Protein AF-A0A5P9PJ64-F1 (afdb_monomer_lite)

Sequence (117 aa):
MRTVADPYREWDVAYMLGSLSPAERREYELHLSGCEGCASEVTALAGLPGIMSAVPREQAAGLLAEDHPVQPAMPPASRVSGRRGWTVTALAGAAILVAMVLRRRGRAVRRQAAGTK

Foldseek 3Di:
DDDPDDPLQVCLVCLVVVVDDPVVNVVSVVVCVPDPPSVVSNVVCVCPVVVVVVDDPVNVVVVVPDPDPPDPPPDDPPPPPPPDDPDDDDDDPPPVVVVVVVVVVVVVVVVVVVPDD

Secondary structure (DSSP, 8-state):
--PPPPGGGG-HHHHHTT-S-HHHHHHHHHHHTT-HHHHHHHHHHTTHHHHHTTS-HHHHHHHHHS-------------------S-S--S--HHHHHHHHHHHHHHHHHHHTTS--

Radius of gyration: 22.14 Å; chains: 1; bounding box: 40×46×63 Å

pLDDT: mean 76.0, std 19.4, range [35.78, 98.5]

Structure (mmCIF, N/CA/C/O backbone):
data_AF-A0A5P9PJ64-F1
#
_entry.id   AF-A0A5P9PJ64-F1
#
loop_
_atom_site.group_PDB
_atom_site.id
_atom_site.type_symbol
_atom_site.label_atom_id
_atom_site.label_alt_id
_atom_site.label_comp_id
_atom_site.label_asym_id
_atom_site.label_entity_id
_atom_site.label_seq_id
_atom_site.pdbx_PDB_ins_code
_atom_site.Cartn_x
_atom_site.Cartn_y
_atom_site.Cartn_z
_atom_site.occupancy
_atom_site.B_iso_or_equiv
_atom_site.auth_seq_id
_atom_site.auth_comp_id
_atom_site.auth_asym_id
_atom_site.auth_atom_id
_atom_site.pdbx_PDB_model_num
ATOM 1 N N . MET A 1 1 ? 27.019 -12.786 -8.154 1.00 35.78 1 MET A N 1
ATOM 2 C CA . MET A 1 1 ? 26.047 -11.913 -8.848 1.00 35.78 1 MET A CA 1
ATOM 3 C C . MET A 1 1 ? 24.983 -11.511 -7.834 1.00 35.78 1 MET A C 1
ATOM 5 O O . MET A 1 1 ? 24.171 -12.353 -7.481 1.00 35.78 1 MET A O 1
ATOM 9 N N . ARG A 1 2 ? 25.035 -10.295 -7.270 1.00 43.84 2 ARG A N 1
ATOM 10 C CA . ARG A 1 2 ? 23.907 -9.776 -6.477 1.00 43.84 2 ARG A CA 1
ATOM 11 C C . ARG A 1 2 ? 22.842 -9.333 -7.472 1.00 43.84 2 ARG A C 1
ATOM 13 O O . ARG A 1 2 ? 23.088 -8.414 -8.245 1.00 43.84 2 ARG A O 1
ATOM 20 N N . THR A 1 3 ? 21.702 -10.006 -7.492 1.00 53.72 3 THR A N 1
ATOM 21 C CA . THR A 1 3 ? 20.492 -9.446 -8.093 1.00 53.72 3 THR A CA 1
ATOM 22 C C . THR A 1 3 ? 20.103 -8.233 -7.254 1.00 53.72 3 THR A C 1
ATOM 24 O O . THR A 1 3 ? 19.915 -8.374 -6.047 1.00 53.72 3 THR A O 1
ATOM 27 N N . VAL A 1 4 ? 20.063 -7.043 -7.858 1.00 73.56 4 VAL A N 1
ATOM 28 C CA . VAL A 1 4 ? 19.559 -5.835 -7.189 1.00 73.56 4 VAL A CA 1
ATOM 29 C C . VAL A 1 4 ? 18.100 -6.106 -6.835 1.00 73.56 4 VAL A C 1
ATOM 31 O O . VAL A 1 4 ? 17.300 -6.397 -7.723 1.00 73.56 4 VAL A O 1
ATOM 34 N N . ALA A 1 5 ? 17.790 -6.119 -5.539 1.00 83.12 5 ALA A N 1
ATOM 35 C CA . ALA A 1 5 ? 16.421 -6.249 -5.072 1.00 83.12 5 ALA A CA 1
ATOM 36 C C . ALA A 1 5 ? 15.641 -4.993 -5.472 1.00 83.12 5 ALA A C 1
ATOM 38 O O . ALA A 1 5 ? 16.174 -3.886 -5.425 1.00 83.12 5 ALA A O 1
ATOM 39 N N . ASP A 1 6 ? 14.399 -5.187 -5.895 1.00 90.00 6 ASP A N 1
ATOM 40 C CA . ASP A 1 6 ? 13.477 -4.101 -6.193 1.00 90.00 6 ASP A CA 1
ATOM 41 C C . ASP A 1 6 ? 13.058 -3.415 -4.876 1.00 90.00 6 ASP A C 1
ATOM 43 O O . ASP A 1 6 ? 12.454 -4.090 -4.032 1.00 90.00 6 ASP A O 1
ATOM 47 N N . PRO A 1 7 ? 13.387 -2.124 -4.665 1.00 91.81 7 PRO A N 1
ATOM 48 C CA . PRO A 1 7 ? 13.100 -1.430 -3.409 1.00 91.81 7 PRO A CA 1
ATOM 49 C C . PRO A 1 7 ? 11.597 -1.313 -3.134 1.00 91.81 7 PRO A C 1
ATOM 51 O O . PRO A 1 7 ? 11.192 -1.215 -1.985 1.00 91.81 7 PRO A O 1
ATOM 54 N N . TYR A 1 8 ? 10.736 -1.398 -4.150 1.00 96.25 8 TYR A N 1
ATOM 55 C CA . TYR A 1 8 ? 9.289 -1.282 -3.961 1.00 96.25 8 TYR A CA 1
ATOM 56 C C . TYR A 1 8 ? 8.664 -2.506 -3.267 1.00 96.25 8 TYR A C 1
ATOM 58 O O . TYR A 1 8 ? 7.511 -2.449 -2.835 1.00 96.25 8 TYR A O 1
ATOM 66 N N . ARG A 1 9 ? 9.398 -3.620 -3.114 1.00 94.38 9 ARG A N 1
ATOM 67 C CA . ARG A 1 9 ? 8.866 -4.831 -2.457 1.00 94.38 9 ARG A CA 1
ATOM 68 C C . ARG A 1 9 ? 8.563 -4.652 -0.971 1.00 94.38 9 ARG A C 1
ATOM 70 O O . ARG A 1 9 ? 7.819 -5.456 -0.435 1.00 94.38 9 ARG A O 1
ATOM 77 N N . GLU A 1 10 ? 9.130 -3.643 -0.318 1.00 94.12 10 GLU A N 1
ATOM 78 C CA . GLU A 1 10 ? 8.906 -3.369 1.111 1.00 94.12 10 GLU A CA 1
ATOM 79 C C . GLU A 1 10 ? 7.811 -2.316 1.367 1.00 94.12 10 GLU A C 1
ATOM 81 O O . GLU A 1 10 ? 7.559 -1.943 2.510 1.00 94.12 10 GLU A O 1
ATOM 86 N N . TRP A 1 11 ? 7.157 -1.817 0.309 1.00 97.75 11 TRP A N 1
ATOM 87 C CA . TRP A 1 11 ? 6.174 -0.727 0.395 1.00 97.75 11 TRP A CA 1
ATOM 88 C C . TRP A 1 11 ? 4.716 -1.206 0.440 1.00 97.75 11 TRP A C 1
ATOM 90 O O . TRP A 1 11 ? 3.817 -0.399 0.664 1.00 97.75 11 TRP A O 1
ATOM 100 N N . ASP A 1 12 ? 4.459 -2.495 0.238 1.00 96.31 12 ASP A N 1
ATOM 101 C CA . ASP A 1 12 ? 3.123 -3.093 0.115 1.00 96.31 12 ASP A CA 1
ATOM 102 C C . ASP A 1 12 ? 2.231 -2.861 1.347 1.00 96.31 12 ASP A C 1
ATOM 104 O O . ASP A 1 12 ? 1.091 -2.399 1.222 1.00 96.31 12 ASP A O 1
ATOM 108 N N . VAL A 1 13 ? 2.764 -3.099 2.546 1.00 95.94 13 VAL A N 1
ATOM 109 C CA . VAL A 1 13 ? 2.054 -2.886 3.814 1.00 95.94 13 VAL A CA 1
ATOM 110 C C . VAL A 1 13 ? 1.846 -1.394 4.077 1.00 95.94 13 VAL A C 1
ATOM 112 O O . VAL A 1 13 ? 0.748 -0.987 4.454 1.00 95.94 13 VAL A O 1
ATOM 115 N N . ALA A 1 14 ? 2.865 -0.563 3.836 1.00 96.69 14 ALA A N 1
ATOM 116 C CA . ALA A 1 14 ? 2.766 0.886 4.017 1.00 96.69 14 ALA A CA 1
ATOM 117 C C . ALA A 1 14 ? 1.739 1.508 3.057 1.00 96.69 14 ALA A C 1
ATOM 119 O O . ALA A 1 14 ? 0.985 2.405 3.442 1.00 96.69 14 ALA A O 1
ATOM 120 N N . TYR A 1 15 ? 1.666 1.012 1.820 1.00 96.56 15 TYR A N 1
ATOM 121 C CA . TYR A 1 15 ? 0.650 1.402 0.848 1.00 96.56 15 TYR A CA 1
ATOM 122 C C . TYR A 1 15 ? -0.757 1.035 1.336 1.00 96.56 15 TYR A C 1
ATOM 124 O O . TYR A 1 15 ? -1.634 1.902 1.374 1.00 96.56 15 TYR A O 1
ATOM 132 N N . MET A 1 16 ? -0.947 -0.213 1.776 1.00 94.81 16 MET A N 1
ATOM 133 C CA . MET A 1 16 ? -2.230 -0.746 2.252 1.00 94.81 16 MET A CA 1
ATOM 134 C C . MET A 1 16 ? -2.755 -0.070 3.518 1.00 94.81 16 MET A C 1
ATOM 136 O O . MET A 1 16 ? -3.941 0.241 3.609 1.00 94.81 16 MET A O 1
ATOM 140 N N . LEU A 1 17 ? -1.879 0.185 4.489 1.00 93.12 17 LEU A N 1
ATOM 141 C CA . LEU A 1 17 ? -2.233 0.869 5.737 1.00 93.12 17 LEU A CA 1
ATOM 142 C C . LEU A 1 17 ? -2.272 2.394 5.586 1.00 93.12 17 LEU A C 1
ATOM 144 O O . LEU A 1 17 ? -2.555 3.116 6.540 1.00 93.12 17 LEU A O 1
ATOM 148 N N . GLY A 1 18 ? -2.001 2.897 4.382 1.00 94.94 18 GLY A N 1
ATOM 149 C CA . GLY A 1 18 ? -2.088 4.310 4.067 1.00 94.94 18 GLY A CA 1
ATOM 150 C C . GLY A 1 18 ? -0.942 5.165 4.614 1.00 94.94 18 GLY A C 1
ATOM 151 O O . GLY A 1 18 ? -1.061 6.387 4.588 1.00 94.94 18 GLY A O 1
ATOM 152 N N . SER A 1 19 ? 0.148 4.547 5.069 1.00 96.50 19 SER A N 1
ATOM 153 C CA . SER A 1 19 ? 1.298 5.192 5.716 1.00 96.50 19 SER A CA 1
ATOM 154 C C . SER A 1 19 ? 2.261 5.889 4.749 1.00 96.50 19 SER A C 1
ATOM 156 O O . SER A 1 19 ? 3.090 6.675 5.195 1.00 96.50 19 SER A O 1
ATOM 158 N N . LEU A 1 20 ? 2.156 5.631 3.440 1.00 98.06 20 LEU A N 1
ATOM 159 C CA . LEU A 1 20 ? 2.931 6.353 2.426 1.00 98.06 20 LEU A CA 1
ATOM 160 C C . LEU A 1 20 ? 2.474 7.812 2.295 1.00 98.06 20 LEU A C 1
ATOM 162 O O . LEU A 1 20 ? 1.270 8.111 2.282 1.00 98.06 20 LEU A O 1
ATOM 166 N N . SER A 1 21 ? 3.433 8.714 2.087 1.00 98.31 21 SER A N 1
ATOM 167 C CA . SER A 1 21 ? 3.147 10.091 1.686 1.00 98.31 21 SER A CA 1
ATOM 168 C C . SER A 1 21 ? 2.432 10.141 0.323 1.00 98.31 21 SER A C 1
ATOM 170 O O . SER A 1 21 ? 2.480 9.192 -0.466 1.00 98.31 21 SER A O 1
ATOM 172 N N . PRO A 1 22 ? 1.778 11.262 -0.033 1.00 98.31 22 PRO A N 1
ATOM 173 C CA . PRO A 1 22 ? 1.118 11.390 -1.334 1.00 98.31 22 PRO A CA 1
ATOM 174 C C . PRO A 1 22 ? 2.060 11.286 -2.543 1.00 98.31 22 PRO A C 1
ATOM 176 O O . PRO A 1 22 ? 1.592 11.014 -3.648 1.00 98.31 22 PRO A O 1
ATOM 179 N N . ALA A 1 23 ? 3.354 11.570 -2.369 1.00 98.19 23 ALA A N 1
ATOM 180 C CA . ALA A 1 23 ? 4.353 11.421 -3.425 1.00 98.19 23 ALA A CA 1
ATOM 181 C C . ALA A 1 23 ? 4.754 9.948 -3.580 1.00 98.19 23 ALA A C 1
ATOM 183 O O . ALA A 1 23 ? 4.622 9.402 -4.673 1.00 98.19 23 ALA A O 1
ATOM 184 N N . GLU A 1 24 ? 5.110 9.291 -2.472 1.00 98.19 24 GLU A N 1
ATOM 185 C CA . GLU A 1 24 ? 5.458 7.863 -2.443 1.00 98.19 24 GLU A CA 1
ATOM 186 C C . GLU A 1 24 ? 4.301 6.989 -2.935 1.00 98.19 24 GLU A C 1
ATOM 188 O O . GLU A 1 24 ? 4.509 6.062 -3.710 1.00 98.19 24 GLU A O 1
ATOM 193 N N . ARG A 1 25 ? 3.051 7.310 -2.570 1.00 98.31 25 ARG A N 1
ATOM 194 C CA . ARG A 1 25 ? 1.879 6.576 -3.069 1.00 98.31 25 ARG A CA 1
ATOM 195 C C . ARG A 1 25 ? 1.792 6.614 -4.598 1.00 98.31 25 ARG A C 1
ATOM 197 O O . ARG A 1 25 ? 1.604 5.573 -5.216 1.00 98.31 25 ARG A O 1
ATOM 204 N N . ARG A 1 26 ? 1.948 7.795 -5.207 1.00 98.50 26 ARG A N 1
ATOM 205 C CA . ARG A 1 26 ? 1.908 7.946 -6.673 1.00 98.50 26 ARG A CA 1
ATOM 206 C C . ARG A 1 26 ? 3.053 7.203 -7.345 1.00 98.50 26 ARG A C 1
ATOM 208 O O . ARG A 1 26 ? 2.853 6.567 -8.375 1.00 98.50 26 ARG A O 1
ATOM 215 N N . GLU A 1 27 ? 4.243 7.288 -6.764 1.00 98.31 27 GLU A N 1
ATOM 216 C CA . GLU A 1 27 ? 5.415 6.557 -7.236 1.00 98.31 27 GLU A CA 1
ATOM 217 C C . GLU A 1 27 ? 5.177 5.042 -7.206 1.00 98.31 27 GLU A C 1
ATOM 219 O O . GLU A 1 27 ? 5.408 4.348 -8.198 1.00 98.31 27 GLU A O 1
ATOM 224 N N . TYR A 1 28 ? 4.625 4.537 -6.105 1.00 98.31 28 TYR A N 1
ATOM 225 C CA . TYR A 1 28 ? 4.311 3.125 -5.958 1.00 98.31 28 TYR A CA 1
ATOM 226 C C . TYR A 1 28 ? 3.218 2.668 -6.927 1.00 98.31 28 TYR A C 1
ATOM 228 O O . TYR A 1 28 ? 3.356 1.630 -7.562 1.00 98.31 28 TYR A O 1
ATOM 236 N N . GLU A 1 29 ? 2.162 3.458 -7.127 1.00 98.31 29 GLU A N 1
ATOM 237 C CA . GLU A 1 29 ? 1.099 3.159 -8.099 1.00 98.31 29 GLU A CA 1
ATOM 238 C C . GLU A 1 29 ? 1.629 3.087 -9.540 1.00 98.31 29 GLU A C 1
ATOM 240 O O . GLU A 1 29 ? 1.242 2.197 -10.307 1.00 98.31 29 GLU A O 1
ATOM 245 N N . LEU A 1 30 ? 2.568 3.968 -9.902 1.00 98.31 30 LEU A N 1
ATOM 246 C CA . LEU A 1 30 ? 3.276 3.887 -11.181 1.00 98.31 30 LEU A CA 1
ATOM 247 C C . LEU A 1 30 ? 4.058 2.574 -11.295 1.00 98.31 30 LEU A C 1
ATOM 249 O O . LEU A 1 30 ? 3.988 1.914 -12.335 1.00 98.31 30 LEU A O 1
ATOM 253 N N . HIS A 1 31 ? 4.746 2.155 -10.231 1.00 97.88 31 HIS A N 1
ATOM 254 C CA . HIS A 1 31 ? 5.447 0.875 -10.194 1.00 97.88 31 HIS A CA 1
ATOM 255 C C . HIS A 1 31 ? 4.488 -0.328 -10.313 1.00 97.88 31 HIS A C 1
ATOM 257 O O . HIS A 1 31 ? 4.717 -1.221 -11.137 1.00 97.88 31 HIS A O 1
ATOM 263 N N . LEU A 1 32 ? 3.376 -0.333 -9.568 1.00 97.69 32 LEU A N 1
ATOM 264 C CA . LEU A 1 32 ? 2.354 -1.389 -9.600 1.00 97.69 32 LEU A CA 1
ATOM 265 C C . LEU A 1 32 ? 1.768 -1.590 -11.004 1.00 97.69 32 LEU A C 1
ATOM 267 O O . LEU A 1 32 ? 1.487 -2.722 -11.399 1.00 97.69 32 LEU A O 1
ATOM 271 N N . SER A 1 33 ? 1.656 -0.522 -11.801 1.00 97.62 33 SER A N 1
ATOM 272 C CA . SER A 1 33 ? 1.199 -0.615 -13.197 1.00 97.62 33 SER A CA 1
ATOM 273 C C . SER A 1 33 ? 2.134 -1.440 -14.104 1.00 97.62 33 SER A C 1
ATOM 275 O O . SER A 1 33 ? 1.708 -1.947 -15.148 1.00 97.62 33 SER A O 1
ATOM 277 N N . GLY A 1 34 ? 3.407 -1.583 -13.715 1.00 94.56 34 GLY A N 1
ATOM 278 C CA . GLY A 1 34 ? 4.452 -2.277 -14.470 1.00 94.56 34 GLY A CA 1
ATOM 279 C C . GLY A 1 34 ? 4.951 -3.584 -13.845 1.00 94.56 34 GLY A C 1
ATOM 280 O O . GLY A 1 34 ? 5.595 -4.367 -14.551 1.00 94.56 34 GLY A O 1
ATOM 281 N N . CYS A 1 35 ? 4.652 -3.845 -12.569 1.00 97.00 35 CYS A N 1
ATOM 282 C CA . CYS A 1 35 ? 5.199 -4.968 -11.808 1.00 97.00 35 CYS A CA 1
ATOM 283 C C . CYS A 1 35 ? 4.103 -5.908 -11.278 1.00 97.00 35 CYS A C 1
ATOM 285 O O . CYS A 1 35 ? 3.482 -5.664 -10.246 1.00 97.00 35 CYS A O 1
ATOM 287 N N . GLU A 1 36 ? 3.909 -7.044 -11.961 1.00 96.31 36 GLU A N 1
ATOM 288 C CA . GLU A 1 36 ? 2.947 -8.080 -11.543 1.00 96.31 36 GLU A CA 1
ATOM 289 C C . GLU A 1 36 ? 3.304 -8.703 -10.180 1.00 96.31 36 GLU A C 1
ATOM 291 O O . GLU A 1 36 ? 2.408 -9.115 -9.450 1.00 96.31 36 GLU A O 1
ATOM 296 N N . GLY A 1 37 ? 4.593 -8.737 -9.815 1.00 95.50 37 GLY A N 1
ATOM 297 C CA . GLY A 1 37 ? 5.048 -9.232 -8.513 1.00 95.50 37 GLY A CA 1
ATOM 298 C C . GLY A 1 37 ? 4.517 -8.374 -7.368 1.00 95.50 37 GLY A C 1
ATOM 299 O O . GLY A 1 37 ? 3.788 -8.877 -6.521 1.00 95.50 37 GLY A O 1
ATOM 300 N N . CYS A 1 38 ? 4.799 -7.070 -7.387 1.00 96.38 38 CYS A N 1
ATOM 301 C CA . CYS A 1 38 ? 4.318 -6.141 -6.362 1.00 96.38 38 CYS A CA 1
ATOM 302 C C . CYS A 1 38 ? 2.781 -6.037 -6.344 1.00 96.38 38 CYS A C 1
ATOM 304 O O . CYS A 1 38 ? 2.186 -5.996 -5.272 1.00 96.38 38 CYS A O 1
ATOM 306 N N . ALA A 1 39 ? 2.114 -6.094 -7.506 1.00 96.75 39 ALA A N 1
ATOM 307 C CA . ALA A 1 39 ? 0.648 -6.140 -7.564 1.00 96.75 39 ALA A CA 1
ATOM 308 C C . ALA A 1 39 ? 0.060 -7.404 -6.902 1.00 96.75 39 ALA A C 1
ATOM 310 O O . ALA A 1 39 ? -0.986 -7.340 -6.248 1.00 96.75 39 ALA A O 1
ATOM 311 N N . SER A 1 40 ? 0.734 -8.550 -7.045 1.00 97.00 40 SER A N 1
ATOM 312 C CA . SER A 1 40 ? 0.341 -9.795 -6.381 1.00 97.00 40 SER A CA 1
ATOM 313 C C . SER A 1 40 ? 0.515 -9.721 -4.862 1.00 97.00 40 SER A C 1
ATOM 315 O O . SER A 1 40 ? -0.358 -10.214 -4.152 1.00 97.00 40 SER A O 1
ATOM 317 N N . GLU A 1 41 ? 1.594 -9.110 -4.362 1.00 96.12 41 GLU A N 1
ATOM 318 C CA . GLU A 1 41 ? 1.819 -8.928 -2.915 1.00 96.12 41 GLU A CA 1
ATOM 319 C C . GLU A 1 41 ? 0.711 -8.053 -2.301 1.00 96.12 41 GLU A C 1
ATOM 321 O O . GLU A 1 41 ? 0.057 -8.461 -1.344 1.00 96.12 41 GLU A O 1
ATOM 326 N N . VAL A 1 42 ? 0.381 -6.913 -2.926 1.00 96.44 42 VAL A N 1
ATOM 327 C CA . VAL A 1 42 ? -0.734 -6.050 -2.479 1.00 96.44 42 VAL A CA 1
ATOM 328 C C . VAL A 1 42 ? -2.065 -6.812 -2.472 1.00 96.44 42 VAL A C 1
ATOM 330 O O . VAL A 1 42 ? -2.848 -6.702 -1.527 1.00 96.44 42 VAL A O 1
ATOM 333 N N . THR A 1 43 ? -2.317 -7.632 -3.497 1.00 96.19 43 THR A N 1
ATOM 334 C CA . THR A 1 43 ? -3.535 -8.458 -3.576 1.00 96.19 43 THR A CA 1
ATOM 335 C C . THR A 1 43 ? -3.590 -9.498 -2.453 1.00 96.19 43 THR A C 1
ATOM 337 O O . THR A 1 43 ? -4.660 -9.723 -1.888 1.00 96.19 43 THR A O 1
ATOM 340 N N . ALA A 1 44 ? -2.454 -10.101 -2.087 1.00 94.69 44 ALA A N 1
ATOM 341 C CA . ALA A 1 44 ? -2.374 -11.059 -0.984 1.00 94.69 44 ALA A CA 1
ATOM 342 C C . ALA A 1 44 ? -2.722 -10.423 0.375 1.00 94.69 44 ALA A C 1
ATOM 344 O O . ALA A 1 44 ? -3.247 -11.104 1.256 1.00 94.69 44 ALA A O 1
ATOM 345 N N . LEU A 1 45 ? -2.491 -9.115 0.528 1.00 94.38 45 LEU A N 1
ATOM 346 C CA . LEU A 1 45 ? -2.804 -8.364 1.744 1.00 94.38 45 LEU A CA 1
ATOM 347 C C . LEU A 1 45 ? -4.248 -7.838 1.791 1.00 94.38 45 LEU A C 1
ATOM 349 O O . LEU A 1 45 ? -4.697 -7.450 2.869 1.00 94.38 45 LEU A O 1
ATOM 353 N N . ALA A 1 46 ? -4.991 -7.816 0.676 1.00 90.06 46 ALA A N 1
ATOM 354 C CA . ALA A 1 46 ? -6.265 -7.091 0.530 1.00 90.06 46 ALA A CA 1
ATOM 355 C C . ALA A 1 46 ? -7.338 -7.417 1.596 1.00 90.06 46 ALA A C 1
ATOM 357 O O . ALA A 1 46 ? -8.189 -6.580 1.893 1.00 90.06 46 ALA A O 1
ATOM 358 N N . GLY A 1 47 ? -7.296 -8.610 2.202 1.00 90.06 47 GLY A N 1
ATOM 359 C CA . GLY A 1 47 ? -8.210 -9.003 3.282 1.00 90.06 47 GLY A CA 1
ATOM 360 C C . GLY A 1 47 ? -7.871 -8.430 4.666 1.00 90.06 47 GLY A C 1
ATOM 361 O O . GLY A 1 47 ? -8.753 -8.351 5.523 1.00 90.06 47 GLY A O 1
ATOM 362 N N . LEU A 1 48 ? -6.624 -8.010 4.906 1.00 92.56 48 LEU A N 1
ATOM 363 C CA . LEU A 1 48 ? -6.154 -7.606 6.236 1.00 92.56 48 LEU A CA 1
ATOM 364 C C . LEU A 1 48 ? -6.861 -6.359 6.792 1.00 92.56 48 LEU A C 1
ATOM 366 O O . LEU A 1 48 ? -7.334 -6.435 7.927 1.00 92.56 48 LEU A O 1
ATOM 370 N N . PRO A 1 49 ? -7.021 -5.243 6.048 1.00 88.31 49 PRO A N 1
ATOM 371 C CA . PRO A 1 49 ? -7.661 -4.043 6.586 1.00 88.31 49 PRO A CA 1
ATOM 372 C C . PRO A 1 49 ? -9.111 -4.295 7.002 1.00 88.31 49 PRO A C 1
ATOM 374 O O . PRO A 1 49 ? -9.574 -3.752 8.002 1.00 88.31 49 PRO A O 1
ATOM 377 N N . GLY A 1 50 ? -9.813 -5.167 6.270 1.00 89.62 50 GLY A N 1
ATOM 378 C CA . GLY A 1 50 ? -11.168 -5.590 6.615 1.00 89.62 50 GLY A CA 1
ATOM 379 C C . GLY A 1 50 ? -11.217 -6.295 7.969 1.00 89.62 50 GLY A C 1
ATOM 380 O O . GLY A 1 50 ? -12.032 -5.939 8.814 1.00 89.62 50 GLY A O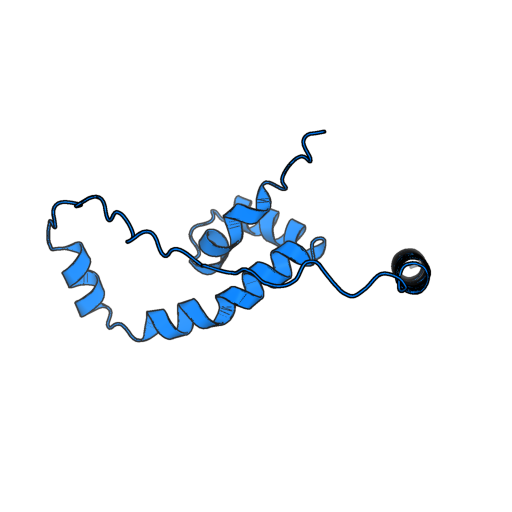 1
ATOM 381 N N . ILE A 1 51 ? -10.300 -7.232 8.225 1.00 92.50 51 ILE A N 1
ATOM 382 C CA . ILE A 1 51 ? -10.216 -7.929 9.519 1.00 92.50 51 ILE A CA 1
ATOM 383 C C . ILE A 1 51 ? -9.822 -6.957 10.640 1.00 92.50 51 ILE A C 1
ATOM 385 O O . ILE A 1 51 ? -10.401 -7.001 11.722 1.00 92.50 51 ILE A O 1
ATOM 389 N N . MET A 1 52 ? -8.886 -6.040 10.384 1.00 89.69 52 MET A N 1
ATOM 390 C CA . MET A 1 52 ? -8.463 -5.033 11.367 1.00 89.69 52 MET A CA 1
ATOM 391 C C . MET A 1 52 ? -9.599 -4.076 11.752 1.00 89.69 52 MET A C 1
ATOM 393 O O . MET A 1 52 ? -9.659 -3.626 12.894 1.00 89.69 52 MET A O 1
ATOM 397 N N . SER A 1 53 ? -10.535 -3.807 10.835 1.00 88.69 53 SER A N 1
ATOM 398 C CA . SER A 1 53 ? -11.709 -2.968 11.111 1.00 88.69 53 SER A CA 1
ATOM 399 C C . SER A 1 53 ? -12.696 -3.578 12.116 1.00 88.69 53 SER A C 1
ATOM 401 O O . SER A 1 53 ? -13.552 -2.863 12.633 1.00 88.69 53 SER A O 1
ATOM 403 N N . ALA A 1 54 ? -12.567 -4.874 12.428 1.00 91.75 54 ALA A N 1
ATOM 404 C CA . ALA A 1 54 ? -13.394 -5.538 13.433 1.00 91.75 54 ALA A CA 1
ATOM 405 C C . ALA A 1 54 ? -13.071 -5.092 14.869 1.00 91.75 54 ALA A C 1
ATOM 407 O O . ALA A 1 54 ? -13.870 -5.338 15.772 1.00 91.75 54 ALA A O 1
ATOM 408 N N . VAL A 1 55 ? -11.917 -4.453 15.096 1.00 90.88 55 VAL A N 1
ATOM 409 C CA . VAL A 1 55 ? -11.529 -3.937 16.412 1.00 90.88 55 VAL A CA 1
ATOM 410 C C . VAL A 1 55 ? -12.185 -2.568 16.637 1.00 90.88 55 VAL A C 1
ATOM 412 O O . VAL A 1 55 ? -11.901 -1.632 15.882 1.00 90.88 55 VAL A O 1
ATOM 415 N N . PRO A 1 56 ? -13.035 -2.401 17.671 1.00 91.00 56 PRO A N 1
ATOM 416 C CA . PRO A 1 56 ? -13.627 -1.106 17.993 1.00 91.00 56 PRO A CA 1
ATOM 417 C C . PRO A 1 56 ? -12.563 -0.057 18.315 1.00 91.00 56 PRO A C 1
ATOM 419 O O . PRO A 1 56 ? -11.539 -0.356 18.937 1.00 91.00 56 PRO A O 1
ATOM 422 N N . ARG A 1 57 ? -12.817 1.195 17.922 1.00 89.31 57 ARG A N 1
ATOM 423 C CA . ARG A 1 57 ? -11.844 2.291 18.053 1.00 89.31 57 ARG A CA 1
ATOM 424 C C . ARG A 1 57 ? -11.451 2.550 19.501 1.00 89.31 57 ARG A C 1
ATOM 426 O O . ARG A 1 57 ? -10.295 2.849 19.767 1.00 89.31 57 ARG A O 1
ATOM 433 N N . GLU A 1 58 ? -12.392 2.410 20.422 1.00 90.06 58 GLU A N 1
ATOM 434 C CA . GLU A 1 58 ? -12.204 2.617 21.856 1.00 90.06 58 GLU A CA 1
ATOM 435 C C . GLU A 1 58 ? -11.258 1.560 22.436 1.00 90.06 58 GLU A C 1
ATOM 437 O O . GLU A 1 58 ? -10.381 1.882 23.233 1.00 90.06 58 GLU A O 1
ATOM 442 N N . GLN A 1 59 ? -11.381 0.310 21.978 1.00 89.25 59 GLN A N 1
ATOM 443 C CA . GLN A 1 59 ? -10.473 -0.771 22.367 1.00 89.25 59 GLN A CA 1
ATOM 444 C C . GLN A 1 59 ? -9.075 -0.550 21.784 1.00 89.25 59 GLN A C 1
ATOM 446 O O . GLN A 1 59 ? -8.085 -0.685 22.498 1.00 89.25 59 GLN A O 1
ATOM 451 N N . ALA A 1 60 ? -8.986 -0.149 20.511 1.00 88.06 60 ALA A N 1
ATOM 452 C CA . ALA A 1 60 ? -7.709 0.189 19.885 1.00 88.06 60 ALA A CA 1
ATOM 453 C C . ALA A 1 60 ? -7.014 1.371 20.586 1.00 88.06 60 ALA A C 1
ATOM 455 O O . ALA A 1 60 ? -5.808 1.330 20.806 1.00 88.06 60 ALA A O 1
ATOM 456 N N . ALA A 1 61 ? -7.769 2.402 20.977 1.00 87.75 61 ALA A N 1
ATOM 457 C CA . ALA A 1 61 ? -7.247 3.547 21.719 1.00 87.75 61 ALA A CA 1
ATOM 458 C C . ALA A 1 61 ? -6.766 3.153 23.124 1.00 87.75 61 ALA A C 1
ATOM 460 O O . ALA A 1 61 ? -5.713 3.622 23.549 1.00 87.75 61 ALA A O 1
ATOM 461 N N . GLY A 1 62 ? -7.486 2.260 23.813 1.00 87.44 62 GLY A N 1
ATOM 462 C CA . GLY A 1 62 ? -7.057 1.710 25.101 1.00 87.44 62 GLY A CA 1
ATOM 463 C C . GLY A 1 62 ? -5.691 1.024 25.020 1.00 87.44 62 GLY A C 1
ATOM 464 O O . GLY A 1 62 ? -4.831 1.292 25.848 1.00 87.44 62 GLY A O 1
ATOM 465 N N . LEU A 1 63 ? -5.438 0.235 23.969 1.00 83.50 63 LEU A N 1
ATOM 466 C CA . LEU A 1 63 ? -4.138 -0.423 23.750 1.00 83.50 63 LEU A CA 1
ATOM 467 C C . LEU A 1 63 ? -2.969 0.553 23.544 1.00 83.50 63 LEU A C 1
ATOM 469 O O . LEU A 1 63 ? -1.828 0.1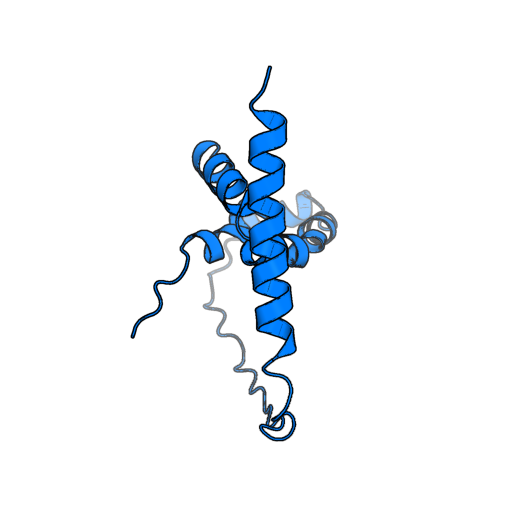91 23.804 1.00 83.50 63 LEU A O 1
ATOM 473 N N . LEU A 1 64 ? -3.238 1.761 23.043 1.00 82.75 64 LEU A N 1
ATOM 474 C CA . LEU A 1 64 ? -2.221 2.797 22.833 1.00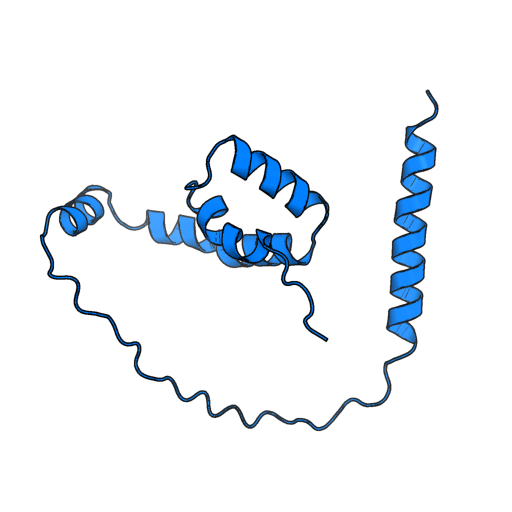 82.75 64 LEU A CA 1
ATOM 475 C C . LEU A 1 64 ? -1.990 3.660 24.080 1.00 82.75 64 LEU A C 1
ATOM 477 O O . LEU A 1 64 ? -0.960 4.322 24.173 1.00 82.75 64 LEU A O 1
ATOM 481 N N . ALA A 1 65 ? -2.962 3.703 24.993 1.00 77.19 65 ALA A N 1
ATOM 482 C CA . ALA A 1 65 ? -2.905 4.505 26.212 1.00 77.19 65 ALA A CA 1
ATOM 483 C C . ALA A 1 65 ? -2.120 3.814 27.337 1.00 77.19 65 ALA A C 1
ATOM 485 O O . ALA A 1 65 ? -1.566 4.490 28.204 1.00 77.19 65 ALA A O 1
ATOM 486 N N . GLU A 1 66 ? -2.064 2.484 27.323 1.00 70.50 66 GLU A N 1
ATOM 487 C CA . GLU A 1 66 ? -1.276 1.705 28.270 1.00 70.50 66 GLU A CA 1
ATOM 488 C C . GLU A 1 66 ? 0.216 1.777 27.893 1.00 70.50 66 GLU A C 1
ATOM 490 O O . GLU A 1 66 ? 0.621 1.322 26.822 1.00 70.50 66 GLU A O 1
ATOM 495 N N . ASP A 1 67 ? 1.059 2.315 28.783 1.00 65.75 67 ASP A N 1
ATOM 496 C CA . ASP A 1 67 ? 2.523 2.258 28.653 1.00 65.75 67 ASP A CA 1
ATOM 497 C C . ASP A 1 67 ? 2.981 0.820 28.938 1.00 65.75 67 ASP A C 1
ATOM 499 O O . ASP A 1 67 ? 3.352 0.436 30.050 1.00 65.75 67 ASP A O 1
ATOM 503 N N . HIS A 1 68 ? 2.813 -0.049 27.945 1.00 65.56 68 HIS A N 1
ATOM 504 C CA . HIS A 1 68 ? 3.344 -1.397 27.999 1.00 65.56 68 HIS A CA 1
ATOM 505 C C . HIS A 1 68 ? 4.837 -1.335 27.670 1.00 65.56 68 HIS A C 1
ATOM 507 O O . HIS A 1 68 ? 5.187 -0.973 26.542 1.00 65.56 68 HIS A O 1
ATOM 513 N N . PRO A 1 69 ? 5.737 -1.719 28.597 1.00 69.12 69 PRO A N 1
ATOM 514 C CA . PRO A 1 69 ? 7.146 -1.833 28.264 1.00 69.12 69 PRO A CA 1
ATOM 515 C C . PRO A 1 69 ? 7.281 -2.794 27.081 1.00 69.12 69 PRO A C 1
ATOM 517 O O . PRO A 1 69 ? 6.843 -3.946 27.152 1.00 69.12 69 PRO A O 1
ATOM 520 N N . VAL A 1 70 ? 7.852 -2.302 25.976 1.00 64.31 70 VAL A N 1
ATOM 521 C CA . VAL A 1 70 ? 8.071 -3.076 24.749 1.00 64.31 70 VAL A CA 1
ATOM 522 C C . VAL A 1 70 ? 9.053 -4.196 25.069 1.00 64.31 70 VAL A C 1
ATOM 524 O O . VAL A 1 70 ? 10.271 -4.030 25.016 1.00 64.31 70 VAL A O 1
ATOM 527 N N . GLN A 1 71 ? 8.517 -5.356 25.430 1.00 67.00 71 GLN A N 1
ATOM 528 C CA . GLN A 1 71 ? 9.296 -6.577 25.526 1.00 67.00 71 GLN A CA 1
ATOM 529 C C . GLN A 1 71 ? 9.667 -6.970 24.091 1.00 67.00 71 GLN A C 1
ATOM 531 O O . GLN A 1 71 ? 8.768 -7.0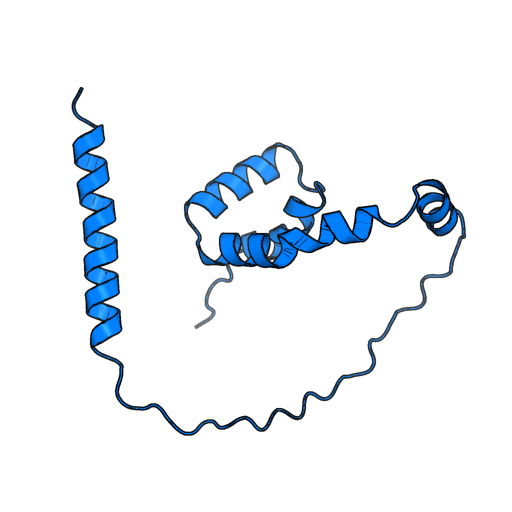75 23.250 1.00 67.00 71 GLN A O 1
ATOM 536 N N . PRO A 1 72 ? 10.950 -7.190 23.764 1.00 65.88 72 PRO A N 1
ATOM 537 C CA . PRO A 1 72 ? 11.322 -7.680 22.448 1.00 65.88 72 PRO A CA 1
ATOM 538 C C . PRO A 1 72 ? 10.659 -9.044 22.234 1.00 65.88 72 PRO A C 1
ATOM 540 O O . PRO A 1 72 ? 11.047 -10.050 22.830 1.00 65.88 72 PRO A O 1
ATOM 543 N N . ALA A 1 73 ? 9.619 -9.064 21.401 1.00 65.75 73 ALA A N 1
ATOM 544 C CA . ALA A 1 73 ? 8.929 -10.277 21.010 1.00 65.75 73 ALA A CA 1
ATOM 545 C C . ALA A 1 73 ? 9.877 -11.094 20.130 1.00 65.75 73 ALA A C 1
ATOM 547 O O . ALA A 1 73 ? 9.953 -10.902 18.919 1.00 65.75 73 ALA A O 1
ATOM 548 N N . MET A 1 74 ? 10.644 -11.989 20.747 1.00 68.25 74 MET A N 1
ATOM 549 C CA . MET A 1 74 ? 11.382 -13.002 20.012 1.00 68.25 74 MET A CA 1
ATOM 550 C C . MET A 1 74 ? 10.359 -14.049 19.561 1.00 68.25 74 MET A C 1
ATOM 552 O O . MET A 1 74 ? 9.793 -14.736 20.418 1.00 68.25 74 MET A O 1
ATOM 556 N N . PRO A 1 75 ? 10.053 -14.168 18.256 1.00 67.31 75 PRO A N 1
ATOM 557 C CA . PRO A 1 75 ? 9.141 -15.206 17.811 1.00 67.31 75 PRO A CA 1
ATOM 558 C C . PRO A 1 75 ? 9.745 -16.563 18.195 1.00 67.31 75 PRO A C 1
ATOM 560 O O . PRO A 1 75 ? 10.959 -16.750 18.037 1.00 67.31 75 PRO A O 1
ATOM 563 N N . PRO A 1 76 ? 8.950 -17.531 18.690 1.00 65.94 76 PRO A N 1
ATOM 564 C CA . PRO A 1 76 ? 9.453 -18.887 18.823 1.00 65.94 76 PRO A CA 1
ATOM 565 C C . PRO A 1 76 ? 9.944 -19.309 17.440 1.00 65.94 76 PRO A C 1
ATOM 567 O O . PRO A 1 76 ? 9.208 -19.193 16.459 1.00 65.94 76 PRO A O 1
ATOM 570 N N . ALA A 1 77 ? 11.202 -19.746 17.351 1.00 65.56 77 ALA A N 1
ATOM 571 C CA . ALA A 1 77 ? 11.773 -20.248 16.113 1.00 65.56 77 ALA A CA 1
ATOM 572 C C . ALA A 1 77 ? 10.919 -21.429 15.636 1.00 65.56 77 ALA A C 1
ATOM 574 O O . ALA A 1 77 ? 11.084 -22.566 16.086 1.00 65.56 77 ALA A O 1
ATOM 575 N N . SER A 1 78 ? 9.968 -21.158 14.743 1.00 63.34 78 SER A N 1
ATOM 576 C CA . SER A 1 78 ? 9.202 -22.188 14.070 1.00 63.34 78 SER A CA 1
ATOM 577 C C . SER A 1 78 ? 10.175 -22.881 13.126 1.00 63.34 78 SER A C 1
ATOM 579 O O . SER A 1 78 ? 10.484 -22.422 12.029 1.00 63.34 78 SER A O 1
ATOM 581 N N . ARG A 1 79 ? 10.745 -23.995 13.594 1.00 59.28 79 ARG A N 1
ATOM 582 C CA . ARG A 1 79 ? 11.485 -24.916 12.736 1.00 59.28 79 ARG A CA 1
ATOM 583 C C . ARG A 1 79 ? 10.490 -25.490 11.733 1.00 59.28 79 ARG A C 1
ATOM 585 O O . ARG A 1 79 ? 9.874 -26.522 11.985 1.00 59.28 79 ARG A O 1
ATOM 592 N N . VAL A 1 80 ? 10.335 -24.826 10.590 1.00 59.34 80 VAL A N 1
ATOM 593 C CA . VAL A 1 80 ? 9.735 -25.427 9.400 1.00 59.34 80 VAL A CA 1
ATOM 594 C C . VAL A 1 80 ? 10.677 -26.547 8.963 1.00 59.34 80 VAL A C 1
ATOM 596 O O . VAL A 1 80 ? 11.628 -26.354 8.210 1.00 59.34 80 VAL A O 1
ATOM 599 N N . SER A 1 81 ? 10.438 -27.747 9.492 1.00 61.62 81 SER A N 1
ATOM 600 C CA . SER A 1 81 ? 11.000 -28.988 8.966 1.00 61.62 81 SER A CA 1
ATOM 601 C C . SER A 1 81 ? 10.284 -29.300 7.654 1.00 61.62 81 SER A C 1
ATOM 603 O O . SER A 1 81 ? 9.365 -30.112 7.581 1.00 61.62 81 SER A O 1
ATOM 605 N N . GLY A 1 82 ? 10.666 -28.576 6.608 1.00 50.56 82 GLY A N 1
ATOM 606 C CA . GLY A 1 82 ? 10.184 -28.770 5.251 1.00 50.56 82 GLY A CA 1
ATOM 607 C C . GLY A 1 82 ? 11.207 -29.530 4.422 1.00 50.56 82 GLY A C 1
ATOM 608 O O . GLY A 1 82 ? 11.749 -28.979 3.471 1.00 50.56 82 GLY A O 1
ATOM 609 N N . ARG A 1 83 ? 11.471 -30.804 4.745 1.00 59.19 83 ARG A N 1
ATOM 610 C CA . ARG A 1 83 ? 12.048 -31.752 3.772 1.00 59.19 83 ARG A CA 1
ATOM 611 C C . ARG A 1 83 ? 11.017 -31.960 2.656 1.00 59.19 83 ARG A C 1
ATOM 613 O O . ARG A 1 83 ? 10.296 -32.952 2.664 1.00 59.19 83 ARG A O 1
ATOM 620 N N . ARG A 1 84 ? 10.889 -31.013 1.723 1.00 55.03 84 ARG A N 1
ATOM 621 C CA . ARG A 1 84 ? 9.936 -31.099 0.606 1.00 55.03 84 ARG A CA 1
ATOM 622 C C . ARG A 1 84 ? 10.681 -31.143 -0.725 1.00 55.03 84 ARG A C 1
ATOM 624 O O . ARG A 1 84 ? 10.858 -30.140 -1.396 1.00 55.03 84 ARG A O 1
ATOM 631 N N . GLY A 1 85 ? 11.147 -32.357 -1.023 1.00 51.12 85 GLY A N 1
ATOM 632 C CA . GLY A 1 85 ? 11.317 -32.936 -2.358 1.00 51.12 85 GLY A CA 1
ATOM 633 C C . GLY A 1 85 ? 11.907 -32.047 -3.447 1.00 51.12 85 GLY A C 1
ATOM 634 O O . GLY A 1 85 ? 11.180 -31.572 -4.311 1.00 51.12 85 GLY A O 1
ATOM 635 N N . TRP A 1 86 ? 13.235 -31.944 -3.493 1.00 54.53 86 TRP A N 1
ATOM 636 C CA . TRP A 1 86 ? 13.964 -31.563 -4.705 1.00 54.53 86 TRP A CA 1
ATOM 637 C C . TRP A 1 86 ? 14.089 -32.771 -5.647 1.00 54.53 86 TRP A C 1
ATOM 639 O O . TRP A 1 86 ? 15.175 -33.254 -5.941 1.00 54.53 86 TRP A O 1
ATOM 649 N N . THR A 1 87 ? 12.951 -33.316 -6.066 1.00 55.12 87 THR A N 1
ATOM 650 C CA . THR A 1 87 ? 12.863 -34.394 -7.055 1.00 55.12 87 THR A CA 1
ATOM 651 C C . THR A 1 87 ? 11.531 -34.249 -7.777 1.00 55.12 87 THR A C 1
ATOM 653 O O . THR A 1 87 ? 10.504 -34.162 -7.113 1.00 55.12 87 THR A O 1
ATOM 656 N N . VAL A 1 88 ? 11.562 -34.300 -9.111 1.00 55.25 88 VAL A N 1
ATOM 657 C CA . VAL A 1 88 ? 10.435 -34.202 -10.061 1.00 55.25 88 VAL A CA 1
ATOM 658 C C . VAL A 1 88 ? 10.070 -32.769 -10.497 1.00 55.25 88 VAL A C 1
ATOM 660 O O . VAL A 1 88 ? 9.152 -32.165 -9.972 1.00 55.25 88 VAL A O 1
ATOM 663 N N . THR A 1 89 ? 10.806 -32.229 -11.480 1.00 50.09 89 THR A N 1
ATOM 664 C CA . THR A 1 89 ? 10.307 -31.972 -12.857 1.00 50.09 89 THR A CA 1
ATOM 665 C C . THR A 1 89 ? 11.433 -31.364 -13.706 1.00 50.09 89 THR A C 1
ATOM 667 O O . THR A 1 89 ? 11.475 -30.165 -13.978 1.00 50.09 89 THR A O 1
ATOM 670 N N . ALA A 1 90 ? 12.370 -32.209 -14.137 1.00 54.03 90 ALA A N 1
ATOM 671 C CA . ALA A 1 90 ? 13.062 -31.986 -15.401 1.00 54.03 90 ALA A CA 1
ATOM 672 C C . ALA A 1 90 ? 12.055 -32.295 -16.529 1.00 54.03 90 ALA A C 1
ATOM 674 O O . ALA A 1 90 ? 11.323 -33.272 -16.394 1.00 54.03 90 ALA A O 1
ATOM 675 N N . LEU A 1 91 ? 12.041 -31.488 -17.605 1.00 53.44 91 LEU A N 1
ATOM 676 C CA . LEU A 1 91 ? 11.207 -31.576 -18.834 1.00 53.44 91 LEU A CA 1
ATOM 677 C C . LEU A 1 91 ? 9.995 -30.614 -18.969 1.00 53.44 91 LEU A C 1
ATOM 679 O O . LEU A 1 91 ? 8.918 -31.033 -19.377 1.00 53.44 91 LEU A O 1
ATOM 683 N N . ALA A 1 92 ? 10.165 -29.302 -18.742 1.00 51.03 92 ALA A N 1
ATOM 684 C CA . ALA A 1 92 ? 9.185 -28.290 -19.202 1.00 51.03 92 ALA A CA 1
ATOM 685 C C . ALA A 1 92 ? 9.803 -26.928 -19.617 1.00 51.03 92 ALA A C 1
ATOM 687 O O . ALA A 1 92 ? 9.178 -25.880 -19.483 1.00 51.03 92 ALA A O 1
ATOM 688 N N . GLY A 1 93 ? 11.046 -26.906 -20.113 1.00 47.97 93 GLY A N 1
ATOM 689 C CA . GLY A 1 93 ? 11.767 -25.655 -20.415 1.00 47.97 93 GLY A CA 1
ATOM 690 C C . GLY A 1 93 ? 11.351 -24.921 -21.704 1.00 47.97 93 GLY A C 1
ATOM 691 O O . GLY A 1 93 ? 11.594 -23.724 -21.825 1.00 47.97 93 GLY A O 1
ATOM 692 N N . ALA A 1 94 ? 10.714 -25.590 -22.671 1.00 51.59 94 ALA A N 1
ATOM 693 C CA . ALA A 1 94 ? 10.496 -25.011 -24.005 1.00 51.59 94 ALA A CA 1
ATOM 694 C C . ALA A 1 94 ? 9.216 -24.157 -24.139 1.00 51.59 94 ALA A C 1
ATOM 696 O O . ALA A 1 94 ? 9.198 -23.189 -24.898 1.00 51.59 94 ALA A O 1
ATOM 697 N N . ALA A 1 95 ? 8.149 -24.457 -23.390 1.00 52.78 95 ALA A N 1
ATOM 698 C CA . ALA A 1 95 ? 6.858 -23.773 -23.555 1.00 52.78 95 ALA A CA 1
ATOM 699 C C . ALA A 1 95 ? 6.831 -22.352 -22.951 1.00 52.78 95 ALA A C 1
ATOM 701 O O . ALA A 1 95 ? 6.135 -21.466 -23.450 1.00 52.78 95 ALA A O 1
ATOM 702 N N . ILE A 1 96 ? 7.629 -22.103 -21.907 1.00 56.16 96 ILE A N 1
ATOM 703 C CA . ILE A 1 96 ? 7.619 -20.831 -21.166 1.00 56.16 96 ILE A CA 1
ATOM 704 C C . ILE A 1 96 ? 8.267 -19.703 -21.985 1.00 56.16 96 ILE A C 1
ATOM 706 O O . ILE A 1 96 ? 7.763 -18.579 -21.992 1.00 56.16 96 IL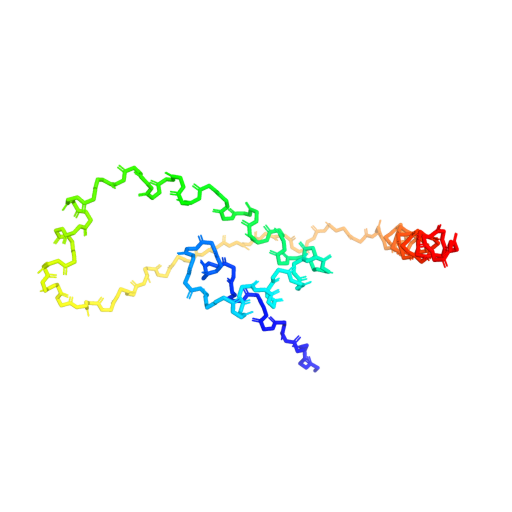E A O 1
ATOM 710 N N . LEU A 1 97 ? 9.329 -19.993 -22.746 1.00 56.22 97 LEU A N 1
ATOM 711 C CA . LEU A 1 97 ? 9.998 -18.990 -23.585 1.00 56.22 97 LEU A CA 1
ATOM 712 C C . LEU A 1 97 ? 9.109 -18.519 -24.747 1.00 56.22 97 LEU A C 1
ATOM 714 O O . LEU A 1 97 ? 9.061 -17.323 -25.035 1.00 56.22 97 LEU A O 1
ATOM 718 N N . VAL A 1 98 ? 8.339 -19.423 -25.364 1.00 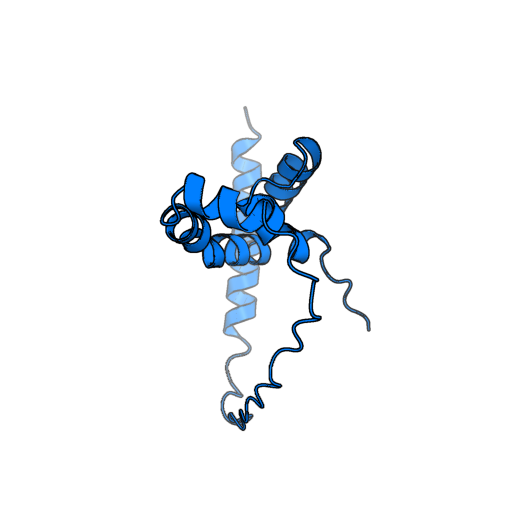57.97 98 VAL A N 1
ATOM 719 C CA . VAL A 1 98 ? 7.409 -19.082 -26.456 1.00 57.97 98 VAL A CA 1
ATOM 720 C C . VAL A 1 98 ? 6.259 -18.205 -25.948 1.00 57.97 98 VAL A C 1
ATOM 722 O O . VAL A 1 98 ? 5.966 -17.168 -26.547 1.00 57.97 98 VAL A O 1
ATOM 725 N N . ALA A 1 99 ? 5.666 -18.540 -24.797 1.00 59.16 99 ALA A N 1
ATOM 726 C CA . ALA A 1 99 ? 4.618 -17.721 -24.183 1.00 59.16 99 ALA A CA 1
ATOM 727 C C . ALA A 1 99 ? 5.130 -16.329 -23.759 1.00 59.16 99 ALA A C 1
ATOM 729 O O . ALA A 1 99 ? 4.436 -15.325 -23.942 1.00 59.16 99 ALA A O 1
ATOM 730 N N . MET A 1 100 ? 6.366 -16.235 -23.253 1.00 62.91 100 MET A N 1
ATOM 731 C CA . MET A 1 100 ? 6.956 -14.964 -22.818 1.00 62.91 100 MET A CA 1
ATOM 732 C C . MET A 1 100 ? 7.307 -14.046 -24.006 1.00 62.91 100 MET A C 1
ATOM 734 O O . MET A 1 100 ? 7.085 -12.832 -23.937 1.00 62.91 100 MET A O 1
ATOM 738 N N . VAL A 1 101 ? 7.765 -14.610 -25.131 1.00 62.88 101 VAL A N 1
ATOM 739 C CA . VAL A 1 101 ? 8.012 -13.868 -26.384 1.00 62.88 101 VAL A CA 1
ATOM 740 C C . VAL A 1 101 ? 6.704 -13.390 -27.024 1.00 62.88 101 VAL A C 1
ATOM 742 O O . VAL A 1 101 ? 6.624 -12.236 -27.456 1.00 62.88 101 VAL A O 1
ATOM 745 N N . LEU A 1 102 ? 5.651 -14.214 -27.025 1.00 61.28 102 LEU A N 1
ATOM 746 C CA . LEU A 1 102 ? 4.331 -13.820 -27.535 1.00 61.28 102 LEU A CA 1
ATOM 747 C C . LEU A 1 102 ? 3.685 -12.724 -26.668 1.00 61.28 102 LEU A C 1
ATOM 749 O O . LEU A 1 102 ? 3.149 -11.749 -27.200 1.00 61.28 102 LEU A O 1
ATOM 753 N N . ARG A 1 103 ? 3.827 -12.803 -25.337 1.00 57.06 103 ARG A N 1
ATOM 754 C CA . ARG A 1 103 ? 3.321 -11.784 -24.398 1.00 57.06 103 ARG A CA 1
ATOM 755 C C . ARG A 1 103 ? 4.087 -10.456 -24.497 1.00 57.06 103 ARG A C 1
ATOM 757 O O . ARG A 1 103 ? 3.469 -9.396 -24.396 1.00 57.06 103 ARG A O 1
ATOM 764 N N . ARG A 1 104 ? 5.400 -10.481 -24.781 1.00 60.12 104 ARG A N 1
ATOM 765 C CA . ARG A 1 104 ? 6.183 -9.266 -25.098 1.00 60.12 104 ARG A CA 1
ATOM 766 C C . ARG A 1 104 ? 5.764 -8.632 -26.427 1.00 60.12 104 ARG A C 1
ATOM 768 O O . ARG A 1 104 ? 5.633 -7.410 -26.491 1.00 60.12 104 ARG A O 1
ATOM 775 N N . ARG A 1 105 ? 5.502 -9.433 -27.467 1.00 53.41 105 ARG A N 1
ATOM 776 C CA . ARG A 1 105 ? 5.076 -8.919 -28.784 1.00 53.41 105 ARG A CA 1
ATOM 777 C C . ARG A 1 105 ? 3.667 -8.312 -28.762 1.00 53.41 105 ARG A C 1
ATOM 779 O O . ARG A 1 105 ? 3.463 -7.265 -29.369 1.00 53.41 105 ARG A O 1
ATOM 786 N N . GLY A 1 106 ? 2.736 -8.870 -27.983 1.00 46.94 106 GLY A N 1
ATOM 787 C CA . GLY A 1 106 ? 1.384 -8.309 -27.824 1.00 46.94 106 GLY A CA 1
ATOM 788 C C . GLY A 1 106 ? 1.339 -6.920 -27.163 1.00 46.94 106 GLY A C 1
ATOM 789 O O . GLY A 1 106 ? 0.507 -6.089 -27.532 1.00 46.94 106 GLY A O 1
ATOM 790 N N . ARG A 1 107 ? 2.261 -6.621 -26.231 1.00 53.59 107 ARG A N 1
ATOM 791 C CA . ARG A 1 107 ? 2.353 -5.300 -25.569 1.00 53.59 107 ARG A CA 1
ATOM 792 C C . ARG A 1 107 ? 2.942 -4.206 -26.471 1.00 53.59 107 ARG A C 1
ATOM 794 O O . ARG A 1 107 ? 2.601 -3.041 -26.291 1.00 53.59 107 ARG A O 1
ATOM 801 N N . ALA A 1 108 ? 3.787 -4.562 -27.440 1.00 51.16 108 ALA A N 1
ATOM 802 C CA . ALA A 1 108 ? 4.386 -3.603 -28.371 1.00 51.16 108 ALA A CA 1
ATOM 803 C C . ALA A 1 108 ? 3.394 -3.140 -29.457 1.00 51.16 108 ALA A C 1
ATOM 805 O O . ALA A 1 108 ? 3.311 -1.949 -29.746 1.00 51.16 108 ALA A O 1
ATOM 806 N N . VAL A 1 109 ? 2.580 -4.058 -29.994 1.00 52.34 109 VAL A N 1
ATOM 807 C CA . VAL A 1 109 ? 1.621 -3.760 -31.079 1.00 52.34 109 VAL A CA 1
ATOM 808 C C . VAL A 1 109 ? 0.466 -2.864 -30.607 1.00 52.34 109 VAL A C 1
ATOM 810 O O . VAL A 1 109 ? 0.066 -1.943 -31.317 1.00 52.34 109 VAL A O 1
ATOM 813 N N . ARG A 1 110 ? -0.029 -3.039 -29.372 1.00 50.44 110 ARG A N 1
ATOM 814 C CA . ARG A 1 110 ? -1.094 -2.178 -28.814 1.00 50.44 110 ARG A CA 1
ATOM 815 C C . ARG A 1 110 ? -0.670 -0.726 -28.573 1.00 50.44 110 ARG A C 1
ATOM 817 O O . ARG A 1 110 ? -1.536 0.140 -28.534 1.00 50.44 110 ARG A O 1
ATOM 824 N N . ARG A 1 111 ? 0.630 -0.442 -28.435 1.00 50.84 111 ARG A N 1
ATOM 825 C CA . ARG A 1 111 ? 1.128 0.935 -28.277 1.00 50.84 111 ARG A CA 1
ATOM 826 C C . ARG A 1 111 ? 1.160 1.712 -29.596 1.00 50.84 111 ARG A C 1
ATOM 828 O O . ARG A 1 111 ? 1.008 2.924 -29.564 1.00 50.84 111 ARG A O 1
ATOM 835 N N . GLN A 1 112 ? 1.291 1.038 -30.740 1.00 52.00 112 GLN A N 1
ATOM 836 C CA . GLN A 1 112 ? 1.274 1.702 -32.052 1.00 52.00 112 GLN A CA 1
ATOM 837 C C . GLN A 1 112 ? -0.146 2.052 -32.521 1.00 52.00 112 GLN A C 1
ATOM 839 O O . GLN A 1 112 ? -0.335 3.085 -33.149 1.00 52.00 112 GLN A O 1
ATOM 844 N N . ALA A 1 113 ? -1.158 1.262 -32.146 1.00 49.81 113 ALA A N 1
ATOM 845 C CA . ALA A 1 113 ? -2.553 1.526 -32.516 1.00 49.81 113 ALA A CA 1
ATOM 846 C C . ALA A 1 113 ? -3.205 2.701 -31.753 1.00 49.81 113 ALA A C 1
ATOM 848 O O . ALA A 1 113 ? -4.258 3.179 -32.160 1.00 49.81 113 ALA A O 1
ATOM 849 N N . ALA A 1 114 ? -2.602 3.169 -30.654 1.00 56.16 114 ALA A N 1
ATOM 850 C CA . ALA A 1 114 ? -3.129 4.273 -29.842 1.00 56.16 114 ALA A CA 1
ATOM 851 C C . ALA A 1 114 ? -2.441 5.629 -30.114 1.00 56.16 114 ALA A C 1
ATOM 853 O O . ALA A 1 114 ? -2.823 6.626 -29.512 1.00 56.16 114 ALA A O 1
ATOM 854 N N . GLY A 1 115 ? -1.426 5.664 -30.990 1.00 46.44 115 GLY A N 1
ATOM 855 C CA . GLY A 1 115 ? -0.619 6.857 -31.285 1.00 46.44 115 GLY A CA 1
ATOM 856 C C . GLY A 1 115 ? -0.937 7.559 -32.608 1.00 46.44 115 GLY A C 1
ATOM 857 O O . GLY A 1 115 ? -0.267 8.528 -32.944 1.00 46.44 115 GLY A O 1
ATOM 858 N N . THR A 1 116 ? -1.927 7.090 -33.371 1.00 51.28 116 THR A N 1
ATOM 859 C CA . THR A 1 116 ? -2.394 7.758 -34.596 1.00 51.28 116 THR A CA 1
ATOM 860 C C . THR A 1 116 ? -3.783 8.343 -34.380 1.00 51.28 116 THR A C 1
ATOM 862 O O . THR A 1 116 ? -4.790 7.718 -34.722 1.00 51.28 116 THR A O 1
ATOM 865 N N . LYS A 1 117 ? -3.831 9.544 -33.810 1.00 42.19 117 LYS A N 1
ATOM 866 C CA . LYS A 1 117 ? -4.851 10.542 -34.129 1.00 42.19 117 LYS A CA 1
ATOM 867 C C . LYS A 1 117 ? -4.236 11.928 -34.027 1.00 42.19 117 LYS A C 1
ATOM 869 O O . LYS A 1 117 ? -3.485 12.143 -33.053 1.00 42.19 117 LYS A O 1
#